Protein AF-E0VZ97-F1 (afdb_monomer)

Secondary structure (DSSP, 8-state):
----HHHHTT---EEEEEEES-S---GGG--TT-TTEEEEEEEEE--HHHHHHHHHT----S----HHHHHHHHHHHHHHHH-

Foldseek 3Di:
DPDDVQVVVVDPFWDWDKDAQAPDADPPLPDPPWPRIHTPGATDRDDPVVVCCVVPVDDDDPGGTDPVSNVVSVVVSVVVVVD

Nearest PDB structures (foldseek):
  7z6o-assembly1_B  TM=9.084E-01  e=2.694E-04  Homo sapiens
  7nfc-assembly1_H  TM=8.714E-01  e=5.909E-04  Homo sapiens
  7axz-assembly1_B  TM=9.126E-01  e=1.296E-03  Homo sapiens
  6erg-assembly1_B  TM=9.085E-01  e=1.296E-03  Homo sapiens
  6erg-assembly2_E  TM=8.829E-01  e=1.477E-03  Homo sapiens

Structure (mmCIF, N/CA/C/O backbone):
data_AF-E0VZ97-F1
#
_entry.id   AF-E0VZ97-F1
#
loop_
_atom_site.group_PDB
_atom_site.id
_atom_site.type_symbol
_atom_site.label_atom_id
_atom_site.label_alt_id
_atom_site.label_comp_id
_atom_site.label_asym_id
_atom_site.label_entity_id
_atom_site.label_seq_id
_atom_site.pdbx_PDB_ins_code
_atom_site.Cartn_x
_atom_site.Cartn_y
_atom_site.Cartn_z
_atom_site.occupancy
_atom_site.B_iso_or_equiv
_atom_site.auth_seq_id
_atom_site.auth_comp_id
_atom_site.auth_asym_id
_atom_site.auth_atom_id
_atom_site.pdbx_PDB_model_num
ATOM 1 N N . MET A 1 1 ? -14.966 -16.802 -5.333 1.00 49.97 1 MET A N 1
ATOM 2 C CA . MET A 1 1 ? -13.922 -16.203 -4.476 1.00 49.97 1 MET A CA 1
ATOM 3 C C . MET A 1 1 ? -14.442 -16.168 -3.048 1.00 49.97 1 MET A C 1
ATOM 5 O O . MET A 1 1 ? -15.603 -15.804 -2.886 1.00 49.97 1 MET A O 1
ATOM 9 N N . PRO A 1 2 ? -13.675 -16.605 -2.035 1.00 51.28 2 PRO A N 1
ATOM 10 C CA . PRO A 1 2 ? -14.078 -16.418 -0.646 1.00 51.28 2 PRO A CA 1
ATOM 11 C C . PRO A 1 2 ? -14.134 -14.918 -0.356 1.00 51.28 2 PRO A C 1
ATOM 13 O O . PRO A 1 2 ? -13.244 -14.170 -0.757 1.00 51.28 2 PRO A O 1
ATOM 16 N N . ALA A 1 3 ? -15.217 -14.476 0.272 1.00 56.44 3 ALA A N 1
ATOM 17 C CA . ALA A 1 3 ? -15.412 -13.070 0.559 1.00 56.44 3 ALA A CA 1
ATOM 18 C C . ALA A 1 3 ? -14.379 -12.588 1.603 1.00 56.44 3 ALA A C 1
ATOM 20 O O . ALA A 1 3 ? -14.006 -13.361 2.492 1.00 56.44 3 ALA A O 1
ATOM 21 N N . PRO A 1 4 ? -13.886 -11.345 1.487 1.00 62.19 4 PRO A N 1
ATOM 22 C CA . PRO A 1 4 ? -12.810 -10.831 2.325 1.00 62.19 4 PRO A CA 1
ATOM 23 C C . PRO A 1 4 ? -13.241 -10.818 3.790 1.00 62.19 4 PRO A C 1
ATOM 25 O O . PRO A 1 4 ? -14.098 -10.041 4.215 1.00 62.19 4 PRO A O 1
ATOM 28 N N . LEU A 1 5 ? -12.628 -11.729 4.548 1.00 61.38 5 LEU A N 1
ATOM 29 C CA . LEU A 1 5 ? -13.019 -12.107 5.906 1.00 61.38 5 LEU A CA 1
ATOM 30 C C . LEU A 1 5 ? -13.047 -10.908 6.855 1.00 61.38 5 LEU A C 1
ATOM 32 O O . LEU A 1 5 ? -13.889 -10.851 7.736 1.00 61.38 5 LEU A O 1
ATOM 36 N N . HIS A 1 6 ? -12.180 -9.932 6.604 1.00 59.84 6 HIS A N 1
ATOM 37 C CA . HIS A 1 6 ? -11.988 -8.731 7.406 1.00 59.84 6 HIS A CA 1
ATOM 38 C C . HIS A 1 6 ? -13.187 -7.768 7.419 1.00 59.84 6 HIS A C 1
ATOM 40 O O . HIS A 1 6 ? -13.559 -7.228 8.460 1.00 59.84 6 HIS A O 1
ATOM 46 N N . LEU A 1 7 ? -13.823 -7.574 6.258 1.00 62.16 7 LEU A N 1
ATOM 47 C CA . LEU A 1 7 ? -15.025 -6.742 6.125 1.00 62.16 7 LEU A CA 1
ATOM 48 C C . LEU A 1 7 ? -16.254 -7.447 6.698 1.00 62.16 7 LEU A C 1
ATOM 50 O O . LEU A 1 7 ? -17.119 -6.814 7.297 1.00 62.16 7 LEU A O 1
ATOM 54 N N . ILE A 1 8 ? -16.315 -8.770 6.542 1.00 71.56 8 ILE A N 1
ATOM 55 C CA . ILE A 1 8 ? -17.430 -9.585 7.037 1.00 71.56 8 ILE A CA 1
ATOM 56 C C . ILE A 1 8 ? -17.347 -9.778 8.552 1.00 71.56 8 ILE A C 1
ATOM 58 O O . ILE A 1 8 ? -18.379 -9.820 9.217 1.00 71.56 8 ILE A O 1
ATOM 62 N N . SER A 1 9 ? -16.137 -9.856 9.110 1.00 75.56 9 SER A N 1
ATOM 63 C CA . SER A 1 9 ? -15.912 -9.981 10.549 1.00 75.56 9 SER A CA 1
ATOM 64 C C . SER A 1 9 ? -16.099 -8.673 11.314 1.00 75.56 9 S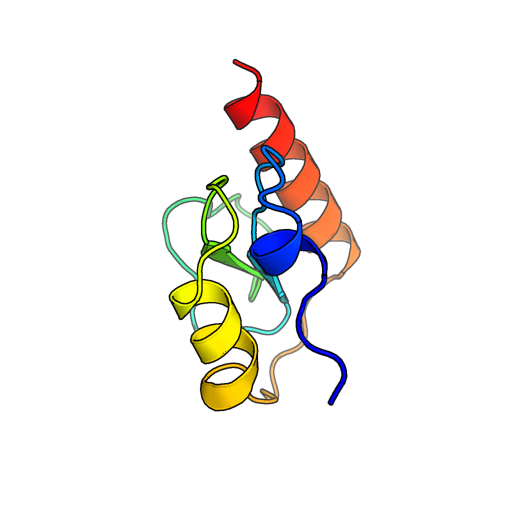ER A C 1
ATOM 66 O O . SER A 1 9 ? -15.980 -8.698 12.534 1.00 75.56 9 SER A O 1
ATOM 68 N N . GLN A 1 10 ? -16.357 -7.550 10.625 1.00 72.19 10 GLN A N 1
ATOM 69 C CA . GLN A 1 10 ? -16.395 -6.206 11.216 1.00 72.19 10 GLN A CA 1
ATOM 70 C C . GLN A 1 10 ? -15.137 -5.914 12.043 1.00 72.19 10 GLN A C 1
ATOM 72 O O . GLN A 1 10 ? -15.214 -5.457 13.184 1.00 72.19 10 GLN A O 1
ATOM 77 N N . SER A 1 11 ? -13.974 -6.231 11.469 1.00 76.50 11 SER A N 1
ATOM 78 C CA . SER A 1 11 ? -12.706 -5.913 12.112 1.00 76.50 11 SER A CA 1
ATOM 79 C C . SER A 1 11 ? -12.567 -4.400 12.335 1.00 76.50 11 SER A C 1
ATOM 81 O O . SER A 1 11 ? -13.036 -3.596 11.527 1.00 76.50 11 SER A O 1
ATOM 83 N N . VAL A 1 12 ? -11.916 -4.030 13.438 1.00 78.75 12 VAL A N 1
ATOM 84 C CA . VAL A 1 12 ? -11.503 -2.650 13.731 1.00 78.75 12 VAL A CA 1
ATOM 85 C C . VAL A 1 12 ? -10.096 -2.348 13.217 1.00 78.75 12 VAL A C 1
ATOM 87 O O . VAL A 1 12 ? -9.575 -1.272 13.502 1.00 78.75 12 VAL A O 1
ATOM 90 N N . ASP A 1 13 ? -9.466 -3.280 12.496 1.00 83.19 13 ASP A N 1
ATOM 91 C CA . ASP A 1 13 ? -8.121 -3.040 11.996 1.00 83.19 13 ASP A CA 1
ATOM 92 C C . ASP A 1 13 ? -8.132 -1.952 10.915 1.00 83.19 13 ASP A C 1
ATOM 94 O O . ASP A 1 13 ? -9.072 -1.779 10.129 1.00 83.19 13 ASP A O 1
ATOM 98 N N . VAL A 1 14 ? -7.023 -1.228 10.885 1.00 88.62 14 VAL A N 1
ATOM 99 C CA . VAL A 1 14 ? -6.792 -0.103 9.995 1.00 88.62 14 VAL A CA 1
ATOM 100 C C . VAL A 1 14 ? -5.745 -0.527 8.975 1.00 88.62 14 VAL A C 1
ATOM 102 O O . VAL A 1 14 ? -4.693 -1.061 9.326 1.00 88.62 14 VAL A O 1
ATOM 105 N N . LEU A 1 15 ? -6.052 -0.325 7.698 1.00 89.50 15 LEU A N 1
ATOM 106 C CA . LEU A 1 15 ? -5.257 -0.796 6.571 1.00 89.50 15 LEU A CA 1
ATOM 107 C C . LEU A 1 15 ? -4.811 0.383 5.710 1.00 89.50 15 LEU A C 1
ATOM 109 O O . LEU A 1 15 ? -5.543 1.354 5.531 1.00 89.50 15 LEU A O 1
ATOM 113 N N . SER A 1 16 ? -3.625 0.246 5.131 1.00 89.06 16 SER A N 1
ATOM 114 C CA . SER A 1 16 ? -3.068 1.136 4.114 1.00 89.06 16 SER A CA 1
ATOM 115 C C . SER A 1 16 ? -2.667 0.294 2.900 1.00 89.06 16 SER A C 1
ATOM 117 O O . SER A 1 16 ? -2.311 -0.879 3.051 1.00 89.06 16 SER A O 1
ATOM 119 N N . ILE A 1 17 ? -2.752 0.865 1.696 1.00 88.88 17 ILE A N 1
ATOM 120 C CA . ILE A 1 17 ? -2.350 0.191 0.452 1.00 88.88 17 ILE A CA 1
ATOM 121 C C . ILE A 1 17 ? -1.298 1.021 -0.264 1.00 88.88 17 ILE A C 1
ATOM 123 O O . ILE A 1 17 ? -1.552 2.149 -0.700 1.00 88.88 17 ILE A O 1
ATOM 127 N N . ILE A 1 18 ? -0.145 0.387 -0.461 1.00 87.81 18 ILE A N 1
ATOM 128 C CA . ILE A 1 18 ? 0.985 0.920 -1.210 1.00 87.81 18 ILE A CA 1
ATOM 129 C C . ILE A 1 18 ? 1.165 0.080 -2.474 1.00 87.81 18 ILE A C 1
ATOM 131 O O . ILE A 1 18 ? 1.180 -1.149 -2.428 1.00 87.81 18 ILE A O 1
ATOM 135 N N . LEU A 1 19 ? 1.283 0.766 -3.605 1.00 88.25 19 LEU A N 1
ATOM 136 C CA . LEU A 1 19 ? 1.542 0.204 -4.921 1.00 88.25 19 LEU A CA 1
ATOM 137 C C . LEU A 1 19 ? 2.994 0.482 -5.301 1.00 88.25 19 LEU A C 1
ATOM 139 O O . LEU A 1 19 ? 3.486 1.595 -5.115 1.00 88.25 19 LEU A O 1
ATOM 143 N N . ILE A 1 20 ? 3.659 -0.525 -5.856 1.00 88.75 20 ILE A N 1
ATOM 144 C CA . ILE A 1 20 ? 5.029 -0.439 -6.367 1.00 88.75 20 ILE A CA 1
ATOM 145 C C . ILE A 1 20 ? 5.010 -0.627 -7.882 1.00 88.75 20 ILE A C 1
ATOM 147 O O . ILE A 1 20 ? 4.204 -1.404 -8.390 1.00 88.75 20 ILE A O 1
ATOM 151 N N . GLY A 1 21 ? 5.864 0.103 -8.595 1.00 85.94 21 GLY A N 1
ATOM 152 C CA . GLY A 1 21 ? 5.849 0.148 -10.060 1.00 85.94 21 GLY A CA 1
ATOM 153 C C . GLY A 1 21 ? 4.710 0.999 -10.635 1.00 85.94 21 GLY A C 1
ATOM 154 O O . GLY A 1 21 ? 4.374 0.864 -11.802 1.00 85.94 21 GLY A O 1
ATOM 155 N N . SER A 1 22 ? 4.084 1.871 -9.844 1.00 82.62 22 SER A N 1
ATOM 156 C CA . SER A 1 22 ? 2.975 2.711 -10.316 1.00 82.62 22 SER A CA 1
ATOM 157 C C . SER A 1 22 ? 3.464 3.815 -11.263 1.00 82.62 22 SER A C 1
ATOM 159 O O . SER A 1 22 ? 4.456 4.479 -10.965 1.00 82.62 22 SER A O 1
ATOM 161 N N . ASP A 1 23 ? 2.722 4.057 -12.349 1.00 76.44 23 ASP A N 1
ATOM 162 C CA . ASP A 1 23 ? 2.945 5.184 -13.272 1.00 76.44 23 ASP A CA 1
ATOM 163 C C . ASP A 1 23 ? 2.690 6.532 -12.580 1.00 76.44 23 ASP A C 1
ATOM 165 O O . ASP A 1 23 ? 3.368 7.530 -12.830 1.00 76.44 23 ASP A O 1
ATOM 169 N N . ASP A 1 24 ? 1.723 6.540 -11.659 1.00 66.50 24 ASP A N 1
ATOM 170 C CA . ASP A 1 24 ? 1.413 7.689 -10.825 1.00 66.50 24 ASP A CA 1
ATOM 171 C C . ASP A 1 24 ? 2.333 7.733 -9.606 1.00 66.50 24 ASP A C 1
ATOM 173 O O . ASP A 1 24 ? 2.386 6.783 -8.820 1.00 66.50 24 ASP A O 1
ATOM 177 N N . VAL A 1 25 ? 2.980 8.879 -9.389 1.00 59.34 25 VAL A N 1
ATOM 178 C CA . VAL A 1 25 ? 3.636 9.216 -8.120 1.00 59.34 25 VAL A CA 1
ATOM 179 C C . VAL A 1 25 ? 2.678 10.103 -7.334 1.00 59.34 25 VAL A C 1
ATOM 181 O O . VAL A 1 25 ? 2.551 11.295 -7.619 1.00 59.34 25 VAL A O 1
ATOM 184 N N . ASN A 1 26 ? 1.968 9.535 -6.358 1.00 57.06 26 ASN A N 1
ATOM 185 C CA . ASN A 1 26 ? 1.092 10.331 -5.503 1.00 57.06 26 ASN A CA 1
ATOM 186 C C . ASN A 1 26 ? 1.943 11.242 -4.602 1.00 57.06 26 ASN A C 1
ATOM 188 O O . ASN A 1 26 ? 2.856 10.799 -3.906 1.00 57.06 26 ASN A O 1
ATOM 192 N N . ASN A 1 27 ? 1.672 12.544 -4.676 1.00 50.69 27 ASN A N 1
ATOM 193 C CA . ASN A 1 27 ? 2.598 13.608 -4.279 1.00 50.69 27 ASN A CA 1
ATOM 194 C C . ASN A 1 27 ? 2.798 13.758 -2.760 1.00 50.69 27 ASN A C 1
ATOM 196 O O . ASN A 1 27 ? 3.703 14.483 -2.350 1.00 50.69 27 ASN A O 1
ATOM 200 N N . THR A 1 28 ? 1.979 13.101 -1.935 1.00 59.06 28 THR A N 1
ATOM 201 C CA . THR A 1 28 ? 1.970 13.284 -0.472 1.00 59.06 28 THR A CA 1
ATOM 202 C C . THR A 1 28 ? 3.198 12.686 0.217 1.00 59.06 28 THR A C 1
ATOM 204 O O . THR A 1 28 ? 3.695 13.257 1.179 1.00 59.06 28 THR A O 1
ATOM 207 N N . TRP A 1 29 ? 3.742 11.586 -0.309 1.00 61.00 29 TRP A N 1
ATOM 208 C CA . TRP A 1 29 ? 4.833 10.830 0.323 1.00 61.00 29 TRP A CA 1
ATOM 209 C C . TRP A 1 29 ? 6.104 10.829 -0.520 1.00 61.00 29 TRP A C 1
ATOM 211 O O . TRP A 1 29 ? 6.850 9.854 -0.542 1.00 61.00 29 TRP A O 1
ATOM 221 N N . LYS A 1 30 ? 6.344 11.923 -1.254 1.00 58.03 30 LYS A N 1
ATOM 222 C CA . LYS A 1 30 ? 7.499 12.080 -2.146 1.00 58.03 30 LYS A CA 1
ATOM 223 C C . LYS A 1 30 ? 8.791 12.260 -1.340 1.00 58.03 30 LYS A C 1
ATOM 225 O O . LYS A 1 30 ? 9.414 13.318 -1.330 1.00 58.03 30 LYS A O 1
ATOM 230 N N . LEU A 1 31 ? 9.192 11.205 -0.652 1.00 58.81 31 LEU A N 1
ATOM 231 C CA . LEU A 1 31 ? 10.507 11.045 -0.070 1.00 58.81 31 LEU A CA 1
ATOM 232 C C . LEU A 1 31 ? 11.497 10.952 -1.233 1.00 58.81 31 LEU A C 1
ATOM 234 O O . LEU A 1 31 ? 11.389 10.093 -2.111 1.00 58.81 31 LEU A O 1
ATOM 238 N N . SER A 1 32 ? 12.427 11.901 -1.291 1.00 57.22 32 SER A N 1
ATOM 239 C CA . SER A 1 32 ? 13.431 11.979 -2.349 1.00 57.22 32 SER A CA 1
ATOM 240 C C . SER A 1 32 ? 14.212 10.664 -2.432 1.00 57.22 32 SER A C 1
ATOM 242 O O . SER A 1 32 ? 14.999 10.371 -1.535 1.00 57.22 32 SER A O 1
ATOM 244 N N . GLY A 1 33 ? 13.996 9.885 -3.496 1.00 62.75 33 GLY A N 1
ATOM 245 C CA . GLY A 1 33 ? 14.686 8.610 -3.730 1.00 62.75 33 GLY A CA 1
ATOM 246 C C . GLY A 1 33 ? 13.771 7.419 -4.029 1.00 62.75 33 GLY A C 1
ATOM 247 O O . GLY A 1 33 ? 14.254 6.428 -4.567 1.00 62.75 33 GLY A O 1
ATOM 248 N N . TYR A 1 34 ? 12.467 7.519 -3.759 1.00 73.44 34 TYR A N 1
ATOM 249 C CA . TYR A 1 34 ? 11.515 6.425 -3.983 1.00 73.44 34 TYR A CA 1
ATOM 250 C C . TYR A 1 34 ? 10.644 6.700 -5.213 1.00 73.44 34 TYR A C 1
ATOM 252 O O . TYR A 1 34 ? 9.614 7.367 -5.144 1.00 73.44 34 TYR A O 1
ATOM 260 N N . ASN A 1 35 ? 11.103 6.218 -6.369 1.00 75.06 35 ASN A N 1
ATOM 261 C CA . ASN A 1 35 ? 10.390 6.362 -7.638 1.00 75.06 35 ASN A CA 1
ATOM 262 C C . ASN A 1 35 ? 9.372 5.233 -7.825 1.00 75.06 35 ASN A C 1
ATOM 264 O O . ASN A 1 35 ? 9.629 4.090 -7.446 1.00 75.06 35 ASN A O 1
ATOM 268 N N . ASN A 1 36 ? 8.244 5.547 -8.468 1.00 81.12 36 ASN A N 1
ATOM 269 C CA . ASN A 1 36 ? 7.199 4.584 -8.837 1.00 81.12 36 ASN A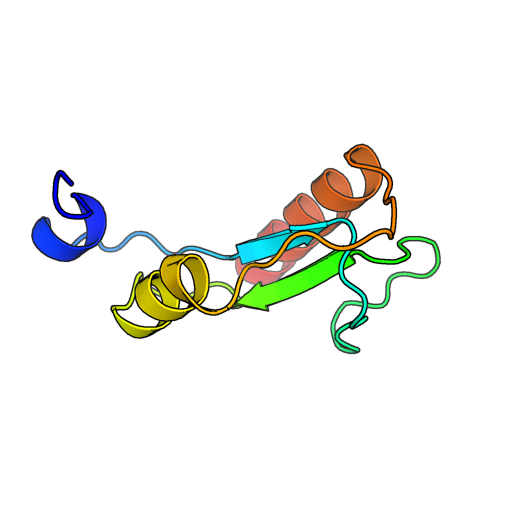 CA 1
ATOM 270 C C . ASN A 1 36 ? 6.570 3.851 -7.632 1.00 81.12 36 ASN A C 1
ATOM 272 O O . ASN A 1 36 ? 6.057 2.743 -7.776 1.00 81.12 36 ASN A O 1
ATOM 276 N N . ILE A 1 37 ? 6.613 4.452 -6.438 1.00 81.75 37 ILE A N 1
ATOM 277 C CA . ILE A 1 37 ? 5.935 3.958 -5.231 1.00 81.75 37 ILE A CA 1
ATOM 278 C C . ILE A 1 37 ? 4.805 4.927 -4.905 1.00 81.75 37 ILE A C 1
ATOM 280 O O . ILE A 1 37 ? 5.005 6.143 -4.876 1.00 81.75 37 ILE A O 1
ATOM 284 N N . ASN A 1 38 ? 3.608 4.394 -4.687 1.00 84.44 38 ASN A N 1
ATOM 285 C CA . ASN A 1 38 ? 2.399 5.185 -4.531 1.00 84.44 38 ASN A CA 1
ATOM 286 C C . ASN A 1 38 ? 1.545 4.669 -3.368 1.00 84.44 38 ASN A C 1
ATOM 288 O O . ASN A 1 38 ? 1.101 3.524 -3.373 1.00 84.44 38 ASN A O 1
ATOM 292 N N . CYS A 1 39 ? 1.260 5.535 -2.396 1.00 84.88 39 CYS A N 1
ATOM 293 C CA . CYS A 1 39 ? 0.213 5.287 -1.411 1.00 84.88 39 CYS A CA 1
ATOM 294 C C . CYS A 1 39 ? -1.158 5.607 -2.023 1.00 84.88 39 CYS A C 1
ATOM 296 O O . CYS A 1 39 ? -1.520 6.780 -2.177 1.00 84.88 39 CYS A O 1
ATOM 298 N N . LYS A 1 40 ? -1.940 4.567 -2.342 1.00 85.25 40 LYS A N 1
ATOM 299 C CA . LYS A 1 40 ? -3.296 4.742 -2.880 1.00 85.25 40 LYS A CA 1
ATOM 300 C C . LYS A 1 40 ? -4.322 5.003 -1.784 1.00 85.25 40 LYS A C 1
ATOM 302 O O . LYS A 1 40 ? -5.217 5.824 -1.968 1.00 85.25 40 LYS A O 1
ATOM 307 N N . PHE A 1 41 ? -4.192 4.294 -0.670 1.00 87.31 41 PHE A N 1
ATOM 308 C CA . PHE A 1 41 ? -5.061 4.443 0.487 1.00 87.31 41 PHE A CA 1
ATOM 309 C C . PHE A 1 41 ? -4.196 4.630 1.721 1.00 87.31 41 PHE A C 1
ATOM 311 O O . PHE A 1 41 ? -3.402 3.750 2.040 1.00 87.31 41 PHE A O 1
ATOM 318 N N . GLU A 1 42 ? -4.371 5.762 2.399 1.00 87.00 42 GLU A N 1
ATOM 319 C CA . GLU A 1 42 ? -3.825 5.974 3.739 1.00 87.00 42 GLU A CA 1
ATOM 320 C C . GLU A 1 42 ? -4.526 5.060 4.751 1.00 87.00 42 GLU A C 1
ATOM 322 O O . GLU A 1 42 ? -5.518 4.403 4.425 1.00 87.00 42 GLU A O 1
ATOM 327 N N . PHE A 1 43 ? -4.008 5.017 5.979 1.00 88.62 43 PHE A N 1
ATOM 328 C CA . PHE A 1 43 ? -4.562 4.209 7.060 1.00 88.62 43 PHE A CA 1
ATOM 329 C C . PHE A 1 43 ? -6.037 4.537 7.312 1.00 88.62 43 PHE A C 1
ATOM 331 O O . PHE A 1 43 ? -6.389 5.597 7.828 1.00 88.62 43 PHE A O 1
ATOM 338 N N . GLN A 1 44 ? -6.901 3.592 6.959 1.00 88.31 44 GLN A N 1
ATOM 339 C CA . GLN A 1 44 ? -8.338 3.659 7.192 1.00 88.31 44 GLN A CA 1
ATOM 340 C C . GLN A 1 44 ? -8.916 2.257 7.395 1.00 88.31 44 GLN A C 1
ATOM 342 O O . GLN A 1 44 ? -8.304 1.254 7.022 1.00 88.31 44 GLN A O 1
ATOM 347 N N . ASN A 1 45 ? -10.119 2.171 7.958 1.00 88.81 45 ASN A N 1
ATOM 348 C CA . ASN A 1 45 ? -10.818 0.895 8.067 1.00 88.81 45 ASN A CA 1
ATOM 349 C C . ASN A 1 45 ? -11.033 0.291 6.674 1.00 88.81 45 ASN A C 1
ATOM 351 O O . ASN A 1 45 ? -11.293 1.007 5.700 1.00 88.81 45 ASN A O 1
ATOM 355 N N . ALA A 1 46 ? -10.979 -1.040 6.591 1.00 86.56 46 ALA A N 1
ATOM 356 C CA . ALA A 1 46 ? -11.280 -1.742 5.352 1.00 86.56 46 ALA A CA 1
ATOM 357 C C . ALA A 1 46 ? -12.657 -1.321 4.813 1.00 86.56 46 ALA A C 1
ATOM 359 O O . ALA A 1 46 ? -13.644 -1.270 5.551 1.00 86.56 46 ALA A O 1
ATOM 360 N N . SER A 1 47 ? -12.731 -1.049 3.511 1.00 87.06 47 SER A N 1
ATOM 361 C CA . SER A 1 47 ? -13.960 -0.615 2.849 1.00 87.06 47 SER A CA 1
ATOM 362 C C . SER A 1 47 ? -14.213 -1.408 1.569 1.00 87.06 47 SER A C 1
ATOM 364 O O . SER A 1 47 ? -13.304 -1.971 0.957 1.00 87.06 47 SER A O 1
ATOM 366 N N . TRP A 1 48 ? -15.473 -1.442 1.135 1.00 86.75 48 TRP A N 1
ATOM 367 C CA . TRP A 1 48 ? -15.831 -2.048 -0.149 1.00 86.75 48 TRP A CA 1
ATOM 368 C C 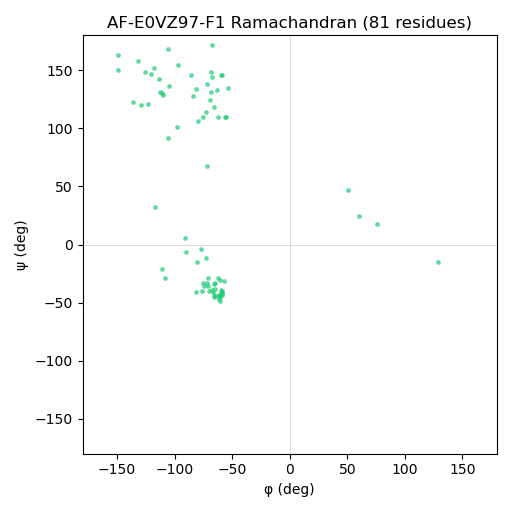. TRP A 1 48 ? -15.182 -1.331 -1.334 1.00 86.75 48 TRP A C 1
ATOM 370 O O . TRP A 1 48 ? -14.896 -1.967 -2.344 1.00 86.75 48 TRP A O 1
ATOM 380 N N . ASP A 1 49 ? -14.919 -0.032 -1.211 1.00 88.56 49 ASP A N 1
ATOM 381 C CA . ASP A 1 49 ? -14.262 0.742 -2.263 1.00 88.56 49 ASP A CA 1
ATOM 382 C C . ASP A 1 49 ? -12.783 0.368 -2.392 1.00 88.56 49 ASP A C 1
ATOM 384 O O . ASP A 1 49 ? -12.276 0.253 -3.506 1.00 88.56 49 ASP A O 1
ATOM 388 N N . MET A 1 50 ? -12.117 0.069 -1.272 1.00 88.75 50 MET A N 1
ATOM 389 C CA . MET A 1 50 ? -10.754 -0.464 -1.271 1.00 88.75 50 MET A CA 1
ATOM 390 C C . MET A 1 50 ? -10.676 -1.807 -2.010 1.00 88.75 50 MET A C 1
ATOM 392 O O . MET A 1 50 ? -9.780 -2.013 -2.825 1.00 88.75 50 MET A O 1
ATOM 396 N N . LEU A 1 51 ? -11.640 -2.704 -1.789 1.00 88.88 51 LEU A N 1
ATOM 397 C CA . LEU A 1 51 ? -11.698 -3.976 -2.517 1.00 88.88 51 LEU A CA 1
ATOM 398 C C . LEU A 1 51 ? -11.960 -3.796 -4.008 1.00 88.88 51 LEU A C 1
ATOM 400 O O . LEU A 1 51 ? -11.294 -4.432 -4.818 1.00 88.88 51 LEU A O 1
ATOM 404 N N . LYS A 1 52 ? -12.923 -2.938 -4.366 1.00 90.12 52 LYS A N 1
ATOM 405 C CA . LYS A 1 52 ? -13.221 -2.640 -5.771 1.00 90.12 52 LYS A CA 1
ATOM 406 C C . LYS A 1 52 ? -11.996 -2.081 -6.478 1.00 90.12 52 LYS A C 1
ATOM 408 O O . LYS A 1 52 ? -11.735 -2.465 -7.610 1.00 90.12 52 LYS A O 1
ATOM 413 N N . PHE A 1 53 ? -11.230 -1.223 -5.804 1.00 89.06 53 PHE A N 1
ATOM 414 C CA . PHE A 1 53 ? -9.968 -0.729 -6.336 1.00 89.06 53 PHE A CA 1
ATOM 415 C C . PHE A 1 53 ? -8.978 -1.875 -6.590 1.00 89.06 53 PHE A C 1
ATOM 417 O O . PHE A 1 53 ? -8.429 -1.966 -7.684 1.00 89.06 53 PHE A O 1
ATOM 424 N N . ILE A 1 54 ? -8.785 -2.777 -5.620 1.00 88.75 54 ILE A N 1
ATOM 425 C CA . ILE A 1 54 ? -7.884 -3.930 -5.786 1.00 88.75 54 ILE A CA 1
ATOM 426 C C . ILE A 1 54 ? -8.308 -4.810 -6.969 1.00 88.75 54 ILE A C 1
ATOM 428 O O . ILE A 1 54 ? -7.457 -5.272 -7.721 1.00 88.75 54 ILE A O 1
ATOM 432 N N . GLU A 1 55 ? -9.608 -5.058 -7.123 1.00 88.50 55 GLU A N 1
ATOM 433 C CA . GLU A 1 55 ? -10.136 -5.966 -8.144 1.00 88.50 55 GLU A CA 1
ATOM 434 C C . GLU A 1 55 ? -10.145 -5.357 -9.552 1.00 88.50 55 GLU A C 1
ATOM 436 O O . GLU A 1 55 ? -9.870 -6.063 -10.522 1.00 88.50 55 GLU A O 1
ATOM 441 N N . LEU A 1 56 ? -10.492 -4.073 -9.676 1.00 89.50 56 LEU A N 1
ATOM 442 C CA . LEU A 1 56 ? -10.818 -3.458 -10.968 1.00 89.50 56 LEU A CA 1
ATOM 443 C C . LEU A 1 56 ? -9.749 -2.488 -11.475 1.00 89.50 56 LEU A C 1
ATOM 445 O O . LEU A 1 56 ? -9.614 -2.315 -12.685 1.00 89.50 56 LEU A O 1
ATOM 449 N N . GLU A 1 57 ? -9.005 -1.854 -10.569 1.00 85.81 57 GLU A N 1
ATOM 450 C CA . GLU A 1 57 ? -8.144 -0.711 -10.895 1.00 85.81 57 GLU A CA 1
ATOM 451 C C . GLU A 1 57 ? -6.647 -1.041 -10.793 1.00 85.81 57 GLU A C 1
ATOM 453 O O . GLU A 1 57 ? -5.831 -0.353 -11.403 1.00 85.81 57 GLU A O 1
ATOM 458 N N . ILE A 1 58 ? -6.253 -2.091 -10.056 1.00 86.81 58 ILE A N 1
ATOM 459 C CA . ILE A 1 58 ? -4.854 -2.541 -10.036 1.00 86.81 58 ILE A CA 1
ATOM 460 C C . ILE A 1 58 ? -4.549 -3.279 -11.341 1.00 86.81 58 ILE A C 1
ATOM 462 O O . ILE A 1 58 ? -4.999 -4.402 -11.566 1.00 86.81 58 ILE A O 1
ATOM 466 N N . GLN A 1 59 ? -3.741 -2.644 -12.186 1.00 86.38 59 GLN A N 1
ATOM 467 C CA . GLN A 1 59 ? -3.254 -3.204 -13.443 1.00 86.38 59 GLN A CA 1
ATOM 468 C C . GLN A 1 59 ? -1.732 -3.315 -13.429 1.00 86.38 59 GLN A C 1
ATOM 470 O O . GLN A 1 59 ? -1.041 -2.560 -12.746 1.00 86.38 59 GLN A O 1
ATOM 475 N N . GLN A 1 60 ? -1.213 -4.280 -14.185 1.00 85.25 60 GLN A N 1
ATOM 476 C CA . GLN A 1 60 ? 0.222 -4.413 -14.384 1.00 85.25 60 GLN A CA 1
ATOM 477 C C . GLN A 1 60 ? 0.737 -3.239 -15.221 1.00 85.25 60 GLN A C 1
ATOM 479 O O . GLN A 1 60 ? 0.204 -2.950 -16.290 1.00 85.25 60 GLN A O 1
ATOM 484 N N . THR A 1 61 ? 1.806 -2.617 -14.748 1.00 87.81 61 THR A N 1
ATOM 485 C CA . THR A 1 61 ? 2.564 -1.576 -15.444 1.00 87.81 61 THR A CA 1
ATOM 486 C C . THR A 1 61 ? 3.894 -2.142 -15.959 1.00 87.81 61 THR A C 1
ATOM 488 O O . THR A 1 61 ? 4.300 -3.253 -15.605 1.00 87.81 61 THR A O 1
ATOM 491 N N . GLU A 1 62 ? 4.587 -1.381 -16.811 1.00 87.19 62 GLU A N 1
ATOM 492 C CA . GLU A 1 62 ? 5.948 -1.711 -17.276 1.00 87.19 62 GLU A CA 1
ATOM 493 C C . GLU A 1 62 ? 7.045 -1.127 -16.368 1.00 87.19 62 GLU A C 1
ATOM 495 O O . GLU A 1 62 ? 8.232 -1.397 -16.560 1.00 87.19 62 GLU A O 1
ATOM 500 N N . ASN A 1 63 ? 6.657 -0.316 -15.383 1.00 84.19 63 ASN A N 1
ATOM 501 C CA . ASN A 1 63 ? 7.574 0.370 -14.490 1.00 84.19 63 ASN A CA 1
ATOM 502 C C . ASN A 1 63 ? 8.044 -0.546 -13.358 1.00 84.19 63 ASN A C 1
ATOM 504 O O . ASN A 1 63 ? 7.246 -1.196 -12.687 1.00 84.19 63 ASN A O 1
ATOM 508 N N . ASP A 1 64 ? 9.351 -0.534 -13.110 1.00 81.69 64 ASP A N 1
ATOM 509 C CA . ASP A 1 64 ? 9.961 -1.224 -11.977 1.00 81.69 64 ASP A CA 1
ATOM 510 C C . ASP A 1 64 ? 10.176 -0.255 -10.807 1.00 81.69 64 ASP A C 1
ATOM 512 O O . ASP A 1 64 ? 10.289 0.970 -10.979 1.00 81.69 64 ASP A O 1
ATOM 516 N N . SER A 1 65 ? 10.214 -0.803 -9.599 1.00 82.94 65 SER A N 1
ATOM 517 C CA . SER A 1 65 ? 10.481 -0.053 -8.382 1.00 82.94 65 SER A CA 1
ATOM 518 C C . SER A 1 65 ? 11.188 -0.921 -7.349 1.00 82.94 65 SER A C 1
ATOM 520 O O . SER A 1 65 ? 10.993 -2.133 -7.279 1.00 82.94 65 SER A O 1
ATOM 522 N N . ASP A 1 66 ? 12.002 -0.285 -6.512 1.00 85.56 66 ASP A N 1
ATOM 523 C CA . ASP A 1 66 ? 12.700 -0.976 -5.440 1.00 85.56 66 ASP A CA 1
ATOM 524 C C . ASP A 1 66 ? 11.727 -1.366 -4.317 1.00 85.5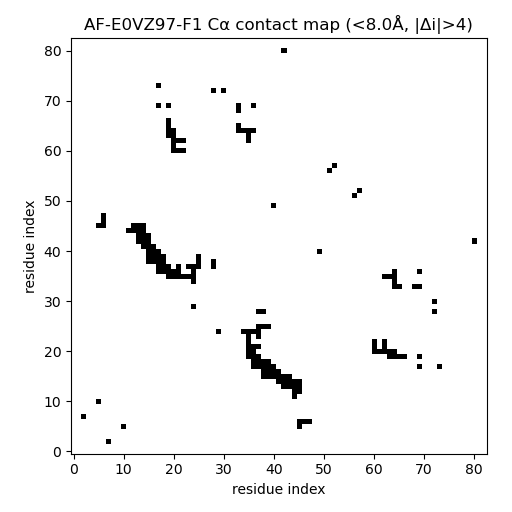6 66 ASP A C 1
ATOM 526 O O . ASP A 1 66 ? 11.186 -0.521 -3.596 1.00 85.56 66 ASP A O 1
ATOM 530 N N . TRP A 1 67 ? 11.546 -2.674 -4.136 1.00 86.69 67 TRP A N 1
ATOM 531 C CA . TRP A 1 67 ? 10.706 -3.232 -3.079 1.00 86.69 67 TRP A CA 1
ATOM 532 C C . TRP A 1 67 ? 11.188 -2.835 -1.675 1.00 86.69 67 TRP A C 1
ATOM 534 O O . TRP A 1 67 ? 10.363 -2.694 -0.768 1.00 86.69 67 TRP A O 1
ATOM 544 N N . LEU A 1 68 ? 12.500 -2.628 -1.477 1.00 88.94 68 LEU A N 1
ATOM 545 C CA . LEU A 1 68 ? 13.035 -2.199 -0.184 1.00 88.94 68 LEU A CA 1
ATOM 546 C C . LEU A 1 68 ? 12.632 -0.753 0.109 1.00 88.94 68 LEU A C 1
ATOM 548 O O . LEU A 1 68 ? 12.235 -0.435 1.230 1.00 88.94 68 LEU A O 1
ATOM 552 N N . GLY A 1 69 ? 12.666 0.108 -0.906 1.00 84.00 69 GLY A N 1
ATOM 553 C CA . GLY A 1 69 ? 12.166 1.470 -0.791 1.00 84.00 69 GLY A CA 1
ATOM 554 C C . GLY A 1 69 ? 10.685 1.536 -0.422 1.00 84.00 69 GLY A C 1
ATOM 555 O O . GLY A 1 69 ? 10.293 2.327 0.437 1.00 84.00 69 GLY A O 1
ATOM 556 N N . ALA A 1 70 ? 9.874 0.640 -0.983 1.00 85.50 70 ALA A N 1
ATOM 557 C CA . ALA A 1 70 ? 8.461 0.542 -0.632 1.00 85.50 70 ALA A CA 1
ATOM 558 C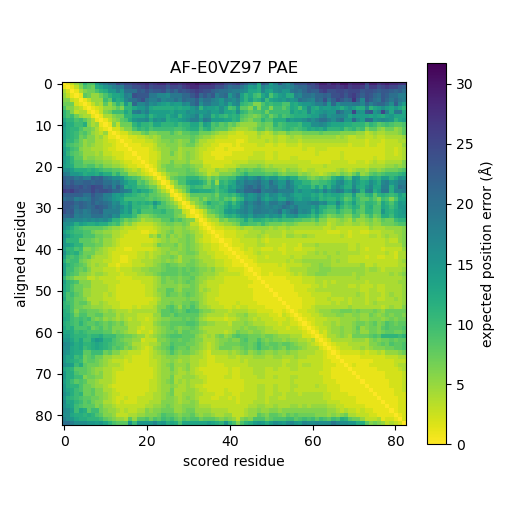 C . ALA A 1 70 ? 8.248 0.113 0.825 1.00 85.50 70 ALA A C 1
ATOM 560 O O . ALA A 1 70 ? 7.371 0.647 1.508 1.00 85.50 70 ALA A O 1
ATOM 561 N N . LEU A 1 71 ? 9.079 -0.804 1.329 1.00 88.50 71 LEU A N 1
ATOM 562 C CA . LEU A 1 71 ? 9.052 -1.206 2.733 1.00 88.50 71 LEU A CA 1
ATOM 563 C C . LEU A 1 71 ? 9.421 -0.045 3.666 1.00 88.50 71 LEU A C 1
ATOM 565 O O . LEU A 1 71 ? 8.738 0.161 4.668 1.00 88.50 71 LEU A O 1
ATOM 569 N N . ILE A 1 72 ? 10.460 0.728 3.336 1.00 87.75 72 ILE A N 1
ATOM 570 C CA . ILE A 1 72 ? 10.873 1.889 4.141 1.00 87.75 72 ILE A CA 1
ATOM 571 C C . ILE A 1 72 ? 9.746 2.925 4.193 1.00 87.75 72 ILE A C 1
ATOM 573 O O . ILE A 1 72 ? 9.375 3.364 5.280 1.00 87.75 72 ILE A O 1
ATOM 577 N N . MET A 1 73 ? 9.145 3.247 3.045 1.00 84.88 73 MET A N 1
ATOM 578 C CA . MET A 1 73 ? 7.990 4.146 2.984 1.00 84.88 73 MET A CA 1
ATOM 579 C C . MET A 1 73 ? 6.811 3.615 3.815 1.00 84.88 73 MET A C 1
ATOM 581 O O . MET A 1 73 ? 6.184 4.378 4.544 1.00 84.88 73 MET A O 1
ATOM 585 N N . SER A 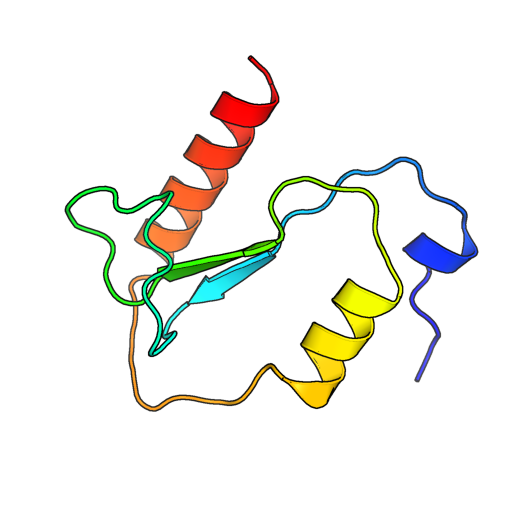1 74 ? 6.546 2.304 3.772 1.00 86.94 74 SER A N 1
ATOM 586 C CA . SER A 1 74 ? 5.501 1.672 4.592 1.00 86.94 74 SER A CA 1
ATOM 587 C C . SER A 1 74 ? 5.754 1.854 6.093 1.00 86.94 74 SER A C 1
ATOM 589 O O . SER A 1 74 ? 4.826 2.146 6.846 1.00 86.94 74 SER A O 1
ATOM 591 N N . MET A 1 75 ? 7.007 1.698 6.537 1.00 89.00 75 MET A N 1
ATOM 592 C CA . MET A 1 75 ? 7.393 1.895 7.939 1.00 89.00 75 MET A CA 1
ATOM 593 C C . MET A 1 75 ? 7.284 3.359 8.369 1.00 89.00 75 MET A C 1
ATOM 595 O O . MET A 1 75 ? 6.853 3.638 9.486 1.00 89.00 75 MET A O 1
ATOM 599 N N . GLU A 1 76 ? 7.659 4.293 7.498 1.00 85.81 76 GLU A N 1
ATOM 600 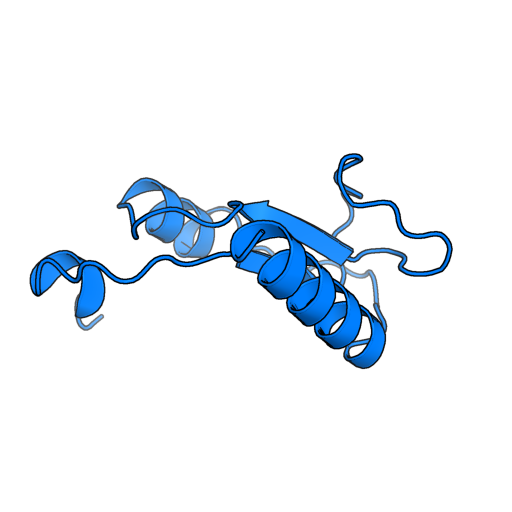C CA . GLU A 1 76 ? 7.546 5.723 7.783 1.00 85.81 76 GLU A CA 1
ATOM 601 C C . GLU A 1 76 ? 6.085 6.157 7.904 1.00 85.81 76 GLU A 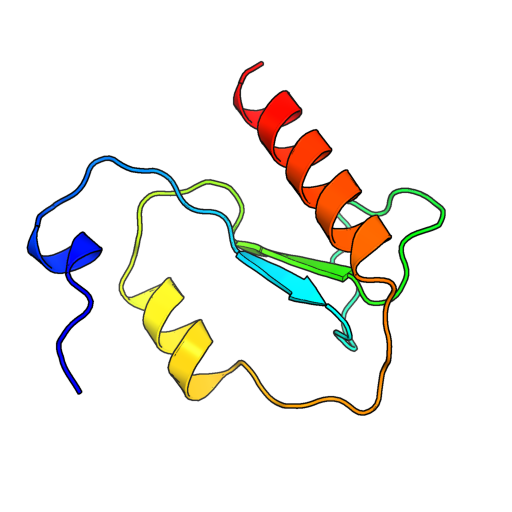C 1
ATOM 603 O O . GLU A 1 76 ? 5.722 6.838 8.861 1.00 85.81 76 GLU A O 1
ATOM 608 N N . MET A 1 77 ? 5.226 5.679 7.002 1.00 85.94 77 MET A N 1
ATOM 609 C CA . MET A 1 77 ? 3.785 5.888 7.097 1.00 85.94 77 MET A CA 1
ATOM 610 C C . MET A 1 77 ? 3.206 5.329 8.399 1.00 85.94 77 MET A C 1
ATOM 612 O O . MET A 1 77 ? 2.384 5.990 9.029 1.00 85.94 77 MET A O 1
ATOM 616 N N . LEU A 1 78 ? 3.624 4.123 8.802 1.00 88.88 78 LEU A N 1
ATOM 617 C CA . LEU A 1 78 ? 3.172 3.511 10.052 1.00 88.88 78 LEU A CA 1
ATOM 618 C C . LEU A 1 78 ? 3.570 4.370 11.256 1.00 88.88 78 LEU A C 1
ATOM 620 O O . LEU A 1 78 ? 2.743 4.628 12.122 1.00 88.88 78 LEU A O 1
ATOM 624 N N . LYS A 1 79 ? 4.810 4.868 11.269 1.00 87.88 79 LYS A N 1
ATOM 625 C CA . LYS A 1 79 ? 5.293 5.757 12.325 1.00 87.88 79 LYS A CA 1
ATOM 626 C C . LYS A 1 79 ? 4.477 7.051 12.405 1.00 87.88 79 LYS A C 1
ATOM 628 O O . LYS A 1 79 ? 4.106 7.449 13.498 1.00 87.88 79 LYS A O 1
ATOM 633 N N . VAL A 1 80 ? 4.188 7.691 11.268 1.00 86.31 80 VAL A N 1
ATOM 634 C CA . VAL A 1 80 ? 3.381 8.927 11.225 1.00 86.31 80 VAL A CA 1
ATOM 635 C C . VAL A 1 80 ? 1.944 8.686 11.690 1.00 86.31 80 VAL A C 1
ATOM 637 O O . VAL A 1 80 ? 1.343 9.572 12.278 1.00 86.31 80 VAL A O 1
ATOM 640 N N . TYR A 1 81 ? 1.384 7.504 11.432 1.00 83.38 81 TYR A N 1
ATOM 641 C CA . TYR A 1 81 ? 0.041 7.151 11.893 1.00 83.38 81 TYR A CA 1
ATOM 642 C C . TYR A 1 81 ? -0.046 6.928 13.414 1.00 83.38 81 TYR A C 1
ATOM 644 O O . TYR A 1 81 ? -1.106 7.136 14.001 1.00 83.38 81 TYR A O 1
ATOM 652 N N . GLU A 1 82 ? 1.043 6.486 14.049 1.00 79.25 82 GLU A N 1
ATOM 653 C CA . GLU A 1 82 ? 1.114 6.276 15.503 1.00 79.25 82 GLU A CA 1
ATOM 654 C C . GLU A 1 82 ? 1.356 7.569 16.309 1.00 79.25 82 GLU A C 1
ATOM 656 O O . GLU A 1 82 ? 1.172 7.555 17.530 1.00 79.25 82 GLU A O 1
ATOM 661 N N . GLU A 1 83 ? 1.771 8.660 15.654 1.00 67.69 83 GLU A N 1
ATOM 662 C CA . GLU A 1 83 ? 1.993 9.993 16.249 1.00 67.69 83 GLU A CA 1
ATOM 663 C C . GLU A 1 83 ? 0.706 10.839 16.302 1.00 67.69 83 GLU A C 1
ATOM 665 O O . GLU A 1 83 ? 0.479 11.474 17.363 1.00 67.69 83 GLU A O 1
#

Organism: Pediculus humanus subsp. corporis (NCBI:txid121224)

Mean predicted aligned error: 7.2 Å

InterPro domains:
  IPR005161 Ku70/Ku80, N-terminal alpha/beta [PF03731] (6-79)
  IPR036465 von Willebrand factor A-like domain superfamily [G3DSA:3.40.50.410] (6-83)
  IPR036465 von Willebrand factor A-like domain superfamily [SSF53300] (8-79)

Solvent-accessible surface area (backbone atoms only — not comparable to full-atom values): 5217 Å² 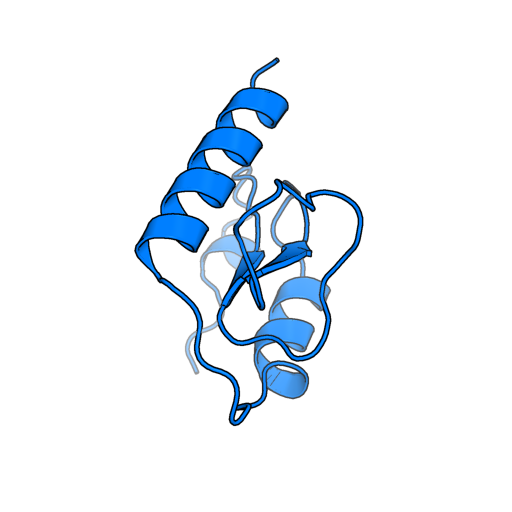total; per-residue (Å²): 128,85,74,67,61,57,67,76,66,65,56,86,59,66,43,64,44,73,42,73,14,33,91,58,64,49,76,89,73,69,53,91,86,57,60,27,41,20,72,78,38,69,80,35,65,76,49,74,66,58,51,50,40,59,73,74,67,66,69,93,64,92,50,74,46,63,67,67,53,49,50,53,52,51,52,52,53,51,53,62,72,75,107

Radius of gyration: 13.75 Å; Cα contacts (8 Å, |Δi|>4): 90; chains: 1; bounding box: 32×30×34 Å

Sequence (83 aa):
MPAPLHLISQSVDVLSIILIGSDDVNNTWKLSGYNNINCKFEFQNASWDMLKFIELEIQQTENDSDWLGALIMSMEMLKVYEE

pLDDT: mean 79.48, std 11.72, range [49.97, 90.12]